Protein AF-A0A7C5CJT3-F1 (afdb_monomer)

Structure (mmCIF, N/CA/C/O backbone):
data_AF-A0A7C5CJT3-F1
#
_entry.id   AF-A0A7C5CJT3-F1
#
loop_
_atom_site.group_PDB
_atom_site.id
_atom_site.type_symbol
_atom_site.label_atom_id
_atom_site.label_alt_id
_atom_site.label_comp_id
_atom_site.label_asym_id
_atom_site.label_entity_id
_atom_site.label_seq_id
_atom_site.pdbx_PDB_ins_code
_atom_site.Cartn_x
_atom_site.Cartn_y
_atom_site.Cartn_z
_atom_site.occupancy
_atom_site.B_iso_or_equiv
_atom_site.auth_seq_id
_atom_site.auth_comp_id
_atom_site.auth_asym_id
_atom_site.auth_atom_id
_atom_site.pdbx_PDB_model_num
ATOM 1 N N . MET A 1 1 ? 10.302 13.293 -16.253 1.00 65.38 1 MET A N 1
ATOM 2 C CA . MET A 1 1 ? 9.339 13.146 -15.139 1.00 65.38 1 MET A CA 1
ATOM 3 C C . MET A 1 1 ? 9.262 11.692 -14.706 1.00 65.38 1 MET A C 1
ATOM 5 O O . MET A 1 1 ? 9.284 10.808 -15.559 1.00 65.38 1 MET A O 1
ATOM 9 N N . ARG A 1 2 ? 9.241 11.433 -13.396 1.00 70.31 2 ARG A N 1
ATOM 10 C CA . ARG A 1 2 ? 9.103 10.094 -12.807 1.00 70.31 2 ARG A CA 1
ATOM 11 C C . ARG A 1 2 ? 7.852 10.050 -11.935 1.00 70.31 2 ARG A C 1
ATOM 13 O O . ARG A 1 2 ? 7.528 11.028 -11.270 1.00 70.31 2 ARG A O 1
ATOM 20 N N . LEU A 1 3 ? 7.158 8.912 -11.955 1.00 73.88 3 LEU A N 1
ATOM 21 C CA . LEU A 1 3 ? 5.937 8.716 -11.179 1.00 73.88 3 LEU A CA 1
ATOM 22 C C . LEU A 1 3 ? 6.268 8.228 -9.764 1.00 73.88 3 LEU A C 1
ATOM 24 O O . LEU A 1 3 ? 6.996 7.243 -9.585 1.00 73.88 3 LEU A O 1
ATOM 28 N N . TYR A 1 4 ? 5.671 8.887 -8.781 1.00 77.00 4 TYR A N 1
ATOM 29 C CA . TYR A 1 4 ? 5.756 8.560 -7.367 1.00 77.00 4 TYR A CA 1
ATOM 30 C C . TYR A 1 4 ? 4.358 8.271 -6.816 1.00 77.00 4 TYR A C 1
ATOM 32 O O . TYR A 1 4 ? 3.365 8.899 -7.189 1.00 77.00 4 TYR A O 1
ATOM 40 N N . TYR A 1 5 ? 4.290 7.300 -5.915 1.00 80.31 5 TYR A N 1
ATOM 41 C CA . TYR A 1 5 ? 3.085 6.889 -5.212 1.00 80.31 5 TYR A CA 1
ATOM 42 C C . TYR A 1 5 ? 3.191 7.315 -3.751 1.00 80.31 5 TYR A C 1
ATOM 44 O O . TYR A 1 5 ? 4.158 6.965 -3.076 1.00 80.31 5 TYR A O 1
ATOM 52 N N . LEU A 1 6 ? 2.198 8.049 -3.256 1.00 81.06 6 LEU A N 1
ATOM 53 C CA . LEU A 1 6 ? 2.080 8.411 -1.849 1.00 81.06 6 LEU A CA 1
ATOM 54 C C . LEU A 1 6 ? 1.184 7.396 -1.148 1.00 81.06 6 LEU A C 1
ATOM 56 O O . LEU A 1 6 ? -0.006 7.299 -1.451 1.00 81.06 6 LEU A O 1
ATOM 60 N N . TYR A 1 7 ? 1.749 6.667 -0.198 1.00 79.44 7 TYR A N 1
ATOM 61 C CA . TYR A 1 7 ? 1.020 5.773 0.685 1.00 79.44 7 TYR A CA 1
ATOM 62 C C . TYR A 1 7 ? 0.843 6.419 2.053 1.00 79.44 7 TYR A C 1
ATOM 64 O O . TYR A 1 7 ? 1.743 7.093 2.547 1.00 79.44 7 TYR A O 1
ATOM 72 N N . GLY A 1 8 ? -0.310 6.195 2.670 1.00 80.19 8 GLY A N 1
ATOM 73 C CA . GLY A 1 8 ? -0.629 6.641 4.020 1.00 80.19 8 GLY A CA 1
ATOM 74 C C . GLY A 1 8 ? -1.099 5.471 4.872 1.00 80.19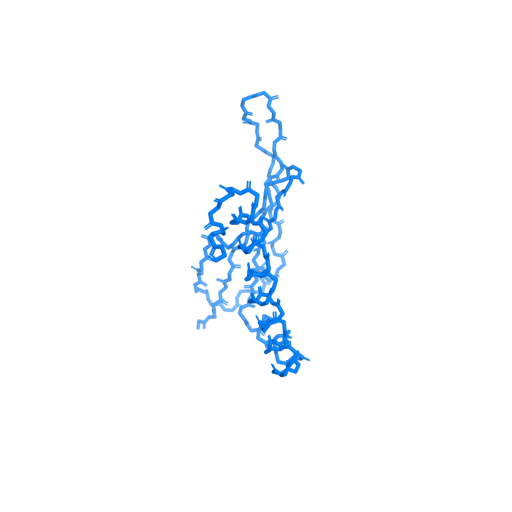 8 GLY A C 1
ATOM 75 O O . GLY A 1 8 ? -1.766 4.561 4.368 1.00 80.19 8 GLY A O 1
ATOM 76 N N . ARG A 1 9 ? -0.769 5.482 6.161 1.00 81.69 9 ARG A N 1
ATOM 77 C CA . ARG A 1 9 ? -1.353 4.582 7.161 1.00 81.69 9 ARG A CA 1
ATOM 78 C C . ARG A 1 9 ? -1.661 5.327 8.452 1.00 81.69 9 ARG A C 1
ATOM 80 O O . ARG A 1 9 ? -0.968 6.276 8.797 1.00 81.69 9 ARG A O 1
ATOM 87 N N . VAL A 1 10 ? -2.678 4.862 9.172 1.00 79.19 10 VAL A N 1
ATOM 88 C CA . VAL A 1 10 ? -3.080 5.395 10.481 1.00 79.19 10 VAL A CA 1
ATOM 89 C C . VAL A 1 10 ? -3.013 4.267 11.503 1.00 79.19 10 VAL A C 1
ATOM 91 O O . VAL A 1 10 ? -3.816 3.341 11.451 1.00 79.19 10 VAL A O 1
ATOM 94 N N . LYS A 1 11 ? -2.034 4.297 12.404 1.00 78.00 11 LYS A N 1
ATOM 95 C CA . LYS A 1 11 ? -1.906 3.313 13.490 1.00 78.00 11 LYS A CA 1
ATOM 96 C C . LYS A 1 11 ? -3.012 3.499 14.548 1.00 78.00 11 LYS A C 1
ATOM 98 O O . LYS A 1 11 ? -3.514 4.616 14.682 1.00 78.00 11 LYS A O 1
ATOM 103 N N . PRO A 1 12 ? -3.363 2.449 15.318 1.00 60.53 12 PRO A N 1
ATOM 104 C CA . PRO A 1 12 ? -2.674 1.150 15.424 1.00 60.53 12 PRO A CA 1
ATOM 105 C C . PRO A 1 12 ? -3.010 0.128 14.324 1.00 60.53 12 PRO A C 1
ATOM 107 O O . PRO A 1 12 ? -2.150 -0.678 13.982 1.00 60.53 12 PRO A O 1
ATOM 110 N N . ASP A 1 13 ? -4.183 0.206 13.694 1.00 68.44 13 ASP A N 1
ATOM 111 C CA . ASP A 1 13 ? -4.676 -0.851 12.786 1.00 68.44 13 ASP A CA 1
ATOM 112 C C . ASP A 1 13 ? -4.273 -0.658 11.307 1.00 68.44 13 ASP A C 1
ATOM 114 O O . ASP A 1 13 ? -4.567 -1.482 10.434 1.00 68.44 13 ASP A O 1
ATOM 118 N N . GLY A 1 14 ? -3.642 0.475 10.991 1.00 62.25 14 GLY A N 1
ATOM 119 C CA . GLY A 1 14 ? -3.535 1.022 9.642 1.00 62.25 14 GLY A CA 1
ATOM 120 C C . GLY A 1 14 ? -2.716 0.198 8.664 1.00 62.25 14 GLY A C 1
ATOM 121 O O . GLY A 1 14 ? -1.493 0.330 8.584 1.00 62.25 14 GLY A O 1
ATOM 122 N N . ARG A 1 15 ? -3.413 -0.555 7.813 1.00 76.19 15 ARG A N 1
ATOM 123 C CA . ARG A 1 15 ? -2.879 -1.010 6.527 1.00 76.19 15 ARG A CA 1
ATOM 124 C C . ARG A 1 15 ? -2.481 0.198 5.675 1.00 76.19 15 ARG A C 1
ATOM 126 O O . ARG A 1 15 ? -3.197 1.199 5.639 1.00 76.19 15 ARG A O 1
ATOM 133 N N . TRP A 1 16 ? -1.361 0.085 4.965 1.00 76.75 16 TRP A N 1
ATOM 134 C CA . TRP A 1 16 ? -0.950 1.086 3.984 1.00 76.75 16 TRP A CA 1
ATOM 135 C C . TRP A 1 16 ? -1.989 1.191 2.866 1.00 76.75 16 TRP A C 1
ATOM 137 O O . TRP A 1 16 ? -2.358 0.184 2.261 1.00 76.75 16 TRP A O 1
ATOM 147 N N . LYS A 1 17 ? -2.445 2.411 2.580 1.00 78.00 17 LYS A N 1
ATOM 148 C CA . LYS A 1 17 ? -3.351 2.717 1.468 1.00 78.00 17 LYS A CA 1
ATOM 149 C C . LYS A 1 17 ? -2.715 3.735 0.539 1.00 78.00 17 LYS A C 1
ATOM 151 O O . LYS A 1 17 ? -2.038 4.655 0.991 1.00 78.00 17 LYS A O 1
ATOM 156 N N . LEU A 1 18 ? -2.941 3.569 -0.760 1.00 78.75 18 LEU A N 1
ATOM 157 C CA . LEU A 1 18 ? -2.542 4.556 -1.754 1.00 78.75 18 LEU A CA 1
ATOM 158 C C . LEU A 1 18 ? -3.410 5.809 -1.585 1.00 78.75 18 LEU A C 1
ATOM 160 O O . LEU A 1 18 ? -4.633 5.720 -1.662 1.00 78.75 18 LEU A O 1
ATOM 164 N N . VAL A 1 19 ? -2.777 6.955 -1.357 1.00 80.19 19 VAL A N 1
ATOM 165 C CA . VAL A 1 19 ? -3.452 8.247 -1.148 1.00 80.19 19 VAL A CA 1
ATOM 166 C C . VAL A 1 19 ? -3.319 9.152 -2.364 1.00 80.19 19 VAL A C 1
ATOM 168 O O . VAL A 1 19 ? -4.238 9.902 -2.673 1.00 80.19 19 VAL A O 1
ATOM 171 N N . GLY A 1 20 ? -2.209 9.062 -3.096 1.00 77.75 20 GLY A N 1
ATOM 172 C CA . GLY A 1 20 ? -2.001 9.909 -4.261 1.00 77.75 20 GLY A CA 1
ATOM 173 C C . GLY A 1 20 ? -0.927 9.395 -5.201 1.00 77.75 20 GLY A C 1
ATOM 174 O O . GLY A 1 20 ? -0.108 8.543 -4.852 1.00 77.75 20 GLY A O 1
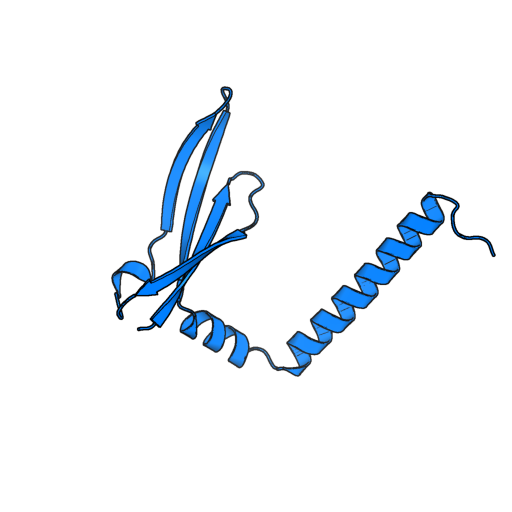ATOM 175 N N . LYS A 1 21 ? -0.945 9.938 -6.413 1.00 84.31 21 LYS A N 1
ATOM 176 C CA . LYS A 1 21 ? 0.095 9.761 -7.423 1.00 84.31 21 LYS A CA 1
ATOM 177 C C . LYS A 1 21 ? 0.562 11.148 -7.818 1.00 84.31 21 LYS A C 1
ATOM 179 O O . LYS A 1 21 ? -0.276 12.025 -8.008 1.00 84.31 21 LYS A O 1
ATOM 184 N N . TYR A 1 22 ? 1.861 11.340 -7.937 1.00 78.88 22 TYR A N 1
ATOM 185 C CA . TYR A 1 22 ? 2.397 12.607 -8.401 1.00 78.88 22 TYR A CA 1
ATOM 186 C C . TYR A 1 22 ? 3.612 12.370 -9.285 1.00 78.88 22 TYR A C 1
ATOM 188 O O . TYR A 1 22 ? 4.321 11.367 -9.167 1.00 78.88 22 TYR A O 1
ATOM 196 N N . GLU A 1 23 ? 3.816 13.295 -10.208 1.00 76.56 23 GLU A N 1
ATOM 197 C CA . GLU A 1 23 ? 4.958 13.300 -11.103 1.00 76.56 23 GLU A CA 1
ATOM 198 C C . GLU A 1 23 ? 5.919 14.372 -10.622 1.00 76.56 23 GLU A C 1
ATOM 200 O O . GLU A 1 23 ? 5.528 15.519 -10.431 1.00 76.56 23 GLU A O 1
ATOM 205 N N . SER A 1 24 ? 7.169 13.983 -10.404 1.00 73.19 24 SER A N 1
ATOM 206 C CA . SER A 1 24 ? 8.233 14.925 -10.078 1.00 73.19 24 SER A CA 1
ATOM 207 C C . SER A 1 24 ? 9.411 14.704 -11.015 1.00 73.19 24 SER A C 1
ATOM 209 O O . SER A 1 24 ? 9.554 13.642 -11.645 1.00 73.19 24 SER A O 1
ATOM 211 N N . GLU A 1 25 ? 10.265 15.712 -11.129 1.00 73.38 25 GLU A N 1
ATOM 212 C CA . GLU A 1 25 ? 11.629 15.487 -11.596 1.00 73.38 25 GLU A CA 1
ATOM 213 C C . GLU A 1 25 ? 12.367 14.592 -10.592 1.00 73.38 25 GLU A C 1
ATOM 215 O O . GLU A 1 25 ? 11.833 14.268 -9.533 1.00 73.38 25 GLU A O 1
ATOM 220 N N . ASP A 1 26 ? 13.517 14.047 -10.985 1.00 66.38 26 ASP A N 1
ATOM 221 C CA . ASP A 1 26 ? 14.189 12.982 -10.237 1.00 66.38 26 ASP A CA 1
ATOM 222 C C . ASP A 1 26 ? 14.766 13.512 -8.919 1.00 66.38 26 ASP A C 1
ATOM 224 O O . ASP A 1 26 ? 15.957 13.774 -8.810 1.00 66.38 26 ASP A O 1
ATOM 228 N N . ASP A 1 27 ? 13.893 13.694 -7.935 1.00 63.88 27 ASP A N 1
ATOM 229 C CA . ASP A 1 27 ? 14.222 14.235 -6.633 1.00 63.88 27 ASP A CA 1
ATOM 230 C C . ASP A 1 27 ? 14.672 13.077 -5.724 1.00 63.88 27 ASP A C 1
ATOM 232 O O . ASP A 1 27 ? 13.875 12.160 -5.444 1.00 63.88 27 ASP A O 1
ATOM 236 N N . PRO A 1 28 ? 15.957 13.043 -5.324 1.00 62.16 28 PRO A N 1
ATOM 237 C CA . PRO A 1 28 ? 16.479 12.021 -4.431 1.00 62.16 28 PRO A CA 1
ATOM 238 C C . PRO A 1 28 ? 15.900 12.135 -3.014 1.00 62.16 28 PRO A C 1
ATOM 240 O O . PRO A 1 28 ? 15.848 11.115 -2.325 1.00 62.16 28 PRO A O 1
ATOM 243 N N . GLU A 1 29 ? 15.409 13.306 -2.594 1.00 62.34 29 GLU A N 1
ATOM 244 C CA . GLU A 1 29 ? 14.862 13.526 -1.246 1.00 62.34 29 GLU A CA 1
ATOM 245 C C . GLU A 1 29 ? 13.522 12.802 -1.045 1.00 62.34 29 GLU A C 1
ATOM 247 O O . GLU A 1 29 ? 13.201 12.326 0.044 1.00 62.34 29 GLU A O 1
ATOM 252 N N . LEU A 1 30 ? 12.768 12.603 -2.129 1.00 59.28 30 LEU A N 1
ATOM 253 C CA . LEU A 1 30 ? 11.479 11.906 -2.111 1.00 59.28 30 LEU A CA 1
ATOM 254 C C . LEU A 1 30 ? 11.606 10.385 -1.943 1.00 59.28 30 LEU A C 1
ATOM 256 O O . LEU A 1 30 ? 10.601 9.705 -1.734 1.00 59.28 30 LEU A O 1
ATOM 260 N N . LYS A 1 31 ? 12.813 9.819 -2.062 1.00 56.44 31 LYS A N 1
ATOM 261 C CA . LYS A 1 31 ? 13.017 8.363 -2.087 1.00 56.44 31 LYS A CA 1
ATOM 262 C C . LYS A 1 31 ? 12.838 7.704 -0.714 1.00 56.44 31 LYS A C 1
ATOM 264 O O . LYS A 1 31 ? 12.418 6.551 -0.668 1.00 56.44 31 LYS A O 1
ATOM 269 N N . ASP A 1 32 ? 13.074 8.450 0.364 1.00 58.38 32 ASP A N 1
ATOM 270 C CA . ASP A 1 32 ? 13.099 7.929 1.739 1.00 58.38 32 ASP A CA 1
ATOM 271 C C . ASP A 1 32 ? 12.243 8.754 2.715 1.00 58.38 32 ASP A C 1
ATOM 273 O O . ASP A 1 32 ? 12.332 8.594 3.934 1.00 58.38 32 ASP A O 1
ATOM 277 N N . MET A 1 33 ? 11.373 9.626 2.194 1.00 62.22 33 MET A N 1
ATOM 278 C CA . MET A 1 33 ? 10.557 10.499 3.031 1.00 62.22 33 MET A CA 1
ATOM 279 C C . MET A 1 33 ? 9.428 9.702 3.697 1.00 62.22 33 MET A C 1
ATOM 281 O O . MET A 1 33 ? 8.399 9.389 3.085 1.00 62.22 33 MET A O 1
ATOM 285 N N . VAL A 1 34 ? 9.646 9.365 4.970 1.00 63.16 34 VAL A N 1
ATOM 286 C CA . VAL A 1 34 ? 8.623 8.846 5.878 1.00 63.16 34 VAL A CA 1
ATOM 287 C C . VAL A 1 34 ? 8.221 9.964 6.830 1.00 63.16 34 VAL A C 1
ATOM 289 O O . VAL A 1 34 ? 8.966 10.322 7.738 1.00 63.16 34 VAL A O 1
ATOM 292 N N . LEU A 1 35 ? 7.039 10.535 6.614 1.00 71.69 35 LEU A N 1
ATOM 293 C CA . LEU A 1 35 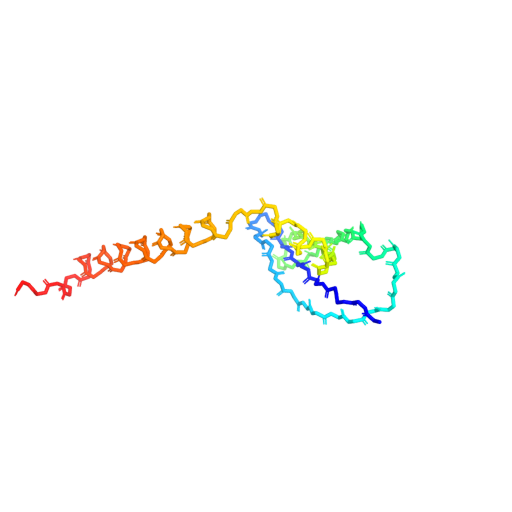? 6.494 11.592 7.465 1.00 71.69 35 LEU A CA 1
ATOM 294 C C . LEU A 1 35 ? 5.562 10.970 8.491 1.00 71.69 35 LEU A C 1
ATOM 296 O O . LEU A 1 35 ? 4.497 10.468 8.142 1.00 71.69 35 LEU A O 1
ATOM 300 N N . CYS A 1 36 ? 5.966 11.020 9.753 1.00 74.50 36 CYS A N 1
ATOM 301 C CA . CYS A 1 36 ? 5.138 10.625 10.878 1.00 74.50 36 CYS A CA 1
ATOM 302 C C . CYS A 1 36 ? 4.542 11.874 11.530 1.00 74.50 36 CYS A C 1
ATOM 304 O O . CYS A 1 36 ? 5.276 12.789 11.903 1.00 74.50 36 CYS A O 1
ATOM 306 N N . LYS A 1 37 ? 3.221 11.908 11.686 1.00 79.81 37 LYS A N 1
ATOM 307 C CA . LYS A 1 37 ? 2.506 12.972 12.387 1.00 79.81 37 LYS A CA 1
ATOM 308 C C . LYS A 1 37 ? 1.499 12.368 13.350 1.00 79.81 37 LYS A C 1
ATOM 310 O O . LYS A 1 37 ? 0.695 1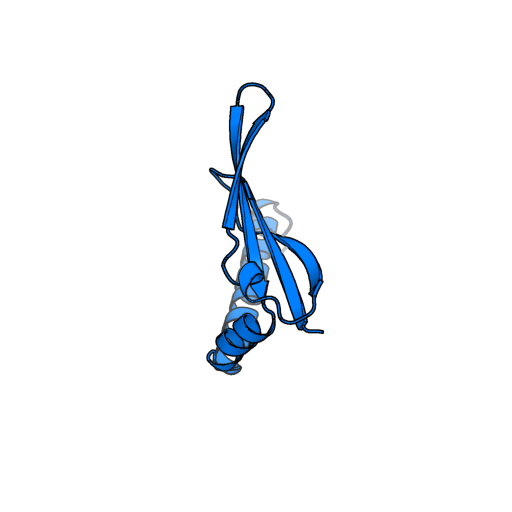1.525 12.964 1.00 79.81 37 LYS A O 1
ATOM 315 N N . GLU A 1 38 ? 1.527 12.831 14.587 1.00 81.75 38 GLU A N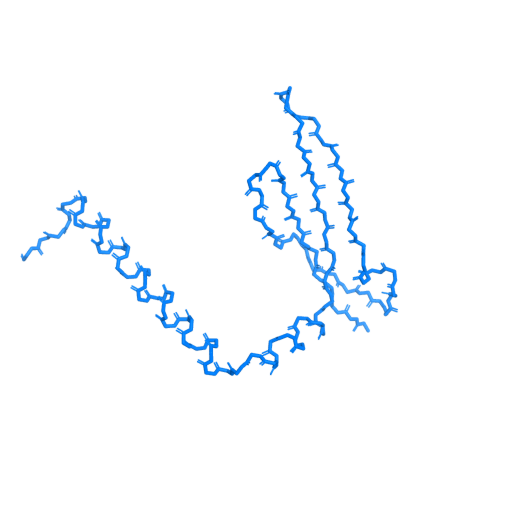 1
ATOM 316 C CA . GLU A 1 38 ? 0.491 12.517 15.561 1.00 81.75 38 GLU A CA 1
ATOM 317 C C . GLU A 1 38 ? -0.689 13.469 15.363 1.00 81.75 38 GLU A C 1
ATOM 319 O O . GLU A 1 38 ? -0.521 14.681 15.197 1.00 81.75 38 GLU A O 1
ATOM 324 N N . VAL A 1 39 ? -1.886 12.902 15.302 1.00 78.00 39 VAL A N 1
ATOM 325 C CA . VAL A 1 39 ? -3.142 13.625 15.141 1.00 78.00 39 VAL A CA 1
ATOM 326 C C . VAL A 1 39 ? -4.049 13.208 16.281 1.00 78.00 39 VAL A C 1
ATOM 328 O O . VAL A 1 39 ? -4.420 12.042 16.391 1.00 78.00 39 VAL A O 1
ATOM 331 N N . GLU A 1 40 ? -4.407 14.163 17.129 1.00 79.38 40 GLU A N 1
ATOM 332 C CA . GLU A 1 40 ? -5.417 13.956 18.155 1.00 79.38 40 GLU A CA 1
ATOM 333 C C . GLU A 1 40 ? -6.804 14.192 17.553 1.00 79.38 40 GLU A C 1
ATOM 335 O O . GLU A 1 40 ? -7.074 15.239 16.957 1.00 79.38 40 GLU A O 1
ATOM 340 N N . HIS A 1 41 ? -7.681 13.201 17.673 1.00 72.38 41 HIS A N 1
ATOM 341 C CA . HIS A 1 41 ? -9.070 13.311 17.255 1.00 72.38 41 HIS A CA 1
ATOM 342 C C . HIS A 1 41 ? -9.956 12.553 18.240 1.00 72.38 41 HIS A C 1
ATOM 344 O O . HIS A 1 41 ? -9.695 11.390 18.541 1.00 72.38 41 HIS A O 1
ATOM 350 N N . ASP A 1 42 ? -11.001 13.212 18.740 1.00 74.81 42 ASP A N 1
ATOM 351 C CA . ASP A 1 42 ? -11.971 12.620 19.673 1.00 74.81 42 ASP A CA 1
ATOM 352 C C . ASP A 1 42 ? -11.317 12.020 20.942 1.00 74.81 42 ASP A C 1
ATOM 354 O O . ASP A 1 42 ? -11.610 10.903 21.366 1.00 74.81 42 ASP A O 1
ATOM 358 N N . GLY A 1 43 ? -10.332 12.736 21.506 1.00 79.88 43 GLY A N 1
ATOM 359 C CA . GLY A 1 43 ? -9.583 12.319 22.701 1.00 79.88 43 GLY A CA 1
ATOM 360 C C . GLY A 1 43 ? -8.651 11.116 22.497 1.00 79.88 43 GLY A C 1
ATOM 361 O O . GLY A 1 43 ? -8.106 10.588 23.467 1.00 79.88 43 GLY A O 1
ATOM 362 N N . LYS A 1 44 ? -8.464 10.661 21.251 1.00 78.56 44 LYS A N 1
ATOM 363 C CA . LYS A 1 44 ? -7.552 9.572 20.880 1.00 78.56 44 LYS A CA 1
ATOM 364 C C . LYS A 1 44 ? -6.409 10.105 20.022 1.00 78.56 44 LYS A C 1
ATOM 366 O O . LYS A 1 44 ? -6.623 10.900 19.108 1.00 78.56 44 LYS A O 1
ATOM 371 N N . VAL A 1 45 ? -5.195 9.630 20.297 1.00 79.88 45 VAL A N 1
ATOM 372 C CA . VAL A 1 45 ? -3.995 9.967 19.521 1.00 79.88 45 VAL A CA 1
ATOM 373 C C . VAL A 1 45 ? -3.803 8.930 18.420 1.00 79.88 45 VAL A C 1
ATOM 375 O O . VAL A 1 45 ? -3.624 7.743 18.691 1.00 79.88 45 VAL A O 1
ATOM 378 N N . TYR A 1 46 ? -3.824 9.389 17.173 1.00 76.06 46 TYR A N 1
ATOM 379 C CA . TYR A 1 46 ? -3.559 8.581 15.991 1.00 76.06 46 TYR A CA 1
ATOM 380 C C . TYR A 1 46 ? -2.187 8.929 15.425 1.00 76.06 46 TYR A C 1
ATOM 382 O O . TYR A 1 46 ? -1.872 10.097 15.209 1.00 76.06 46 TYR A O 1
ATOM 390 N N . GLN A 1 47 ? -1.379 7.916 15.126 1.00 81.94 47 GLN A N 1
ATOM 391 C CA . GLN A 1 47 ? -0.102 8.113 14.444 1.00 81.94 47 GLN A CA 1
ATOM 392 C C . GLN A 1 47 ? -0.314 7.907 12.942 1.00 81.94 47 GLN A C 1
ATOM 394 O O . GLN A 1 47 ? -0.561 6.789 12.479 1.00 81.94 47 GLN A O 1
ATOM 399 N N . VAL A 1 48 ? -0.252 9.002 12.189 1.00 79.81 48 VAL A N 1
ATOM 400 C CA . VAL A 1 48 ? -0.366 9.009 10.731 1.00 79.81 48 VAL A CA 1
ATOM 401 C C . VAL A 1 48 ? 1.030 8.950 10.136 1.00 79.81 48 VAL A C 1
ATOM 403 O O . VAL A 1 48 ? 1.869 9.802 10.415 1.00 79.81 48 VAL A O 1
ATOM 406 N N . GLU A 1 49 ? 1.277 7.957 9.296 1.00 81.31 49 GLU A N 1
ATOM 407 C CA . GLU A 1 49 ? 2.534 7.824 8.574 1.00 81.31 49 GLU A CA 1
ATOM 408 C C . GLU A 1 49 ? 2.305 7.911 7.071 1.00 81.31 49 GLU A C 1
ATOM 410 O O . GLU A 1 49 ? 1.416 7.257 6.524 1.00 81.31 49 GLU A O 1
ATOM 415 N N . TRP A 1 50 ? 3.154 8.682 6.405 1.00 81.12 50 TRP A N 1
ATOM 416 C CA . TRP A 1 50 ? 3.180 8.849 4.960 1.00 81.12 50 TRP A CA 1
ATOM 417 C C . TRP A 1 50 ? 4.476 8.282 4.415 1.00 81.12 50 TRP A C 1
ATOM 419 O O . TRP A 1 50 ? 5.534 8.554 4.972 1.00 81.12 50 TRP A O 1
ATOM 429 N N . LYS A 1 51 ? 4.409 7.523 3.325 1.00 80.94 51 LYS A N 1
ATOM 430 C CA . LYS A 1 51 ? 5.578 6.986 2.632 1.00 80.94 51 LYS A CA 1
ATOM 431 C C . LYS A 1 51 ? 5.452 7.240 1.144 1.00 80.94 51 LYS A C 1
ATOM 433 O O . LYS A 1 51 ? 4.451 6.882 0.523 1.00 80.94 51 LYS A O 1
ATOM 438 N N . VAL A 1 52 ? 6.498 7.803 0.565 1.00 78.19 52 VAL A N 1
ATOM 439 C CA . VAL A 1 52 ? 6.623 7.943 -0.881 1.00 78.19 52 VAL A CA 1
ATOM 440 C C . VAL A 1 52 ? 7.328 6.718 -1.457 1.00 78.19 52 VAL A C 1
ATOM 442 O O . VAL A 1 52 ? 8.327 6.249 -0.920 1.00 78.19 52 VAL A O 1
ATOM 445 N N . VAL A 1 53 ? 6.813 6.188 -2.566 1.00 72.56 53 VAL A N 1
ATOM 446 C CA . VAL A 1 53 ? 7.423 5.071 -3.292 1.00 72.56 53 VAL A CA 1
ATOM 447 C C . VAL A 1 53 ? 7.525 5.407 -4.771 1.00 72.56 53 VAL A C 1
ATOM 449 O O . VAL A 1 53 ? 6.536 5.695 -5.441 1.00 72.56 53 VAL A O 1
ATOM 452 N N . LYS A 1 54 ? 8.737 5.317 -5.307 1.00 74.88 54 LYS A N 1
ATOM 453 C CA . LYS A 1 54 ? 9.006 5.510 -6.729 1.00 74.88 54 LYS A CA 1
ATOM 454 C C . LYS A 1 54 ? 8.496 4.328 -7.552 1.00 74.88 54 LYS A C 1
ATOM 456 O O . LYS A 1 54 ? 8.803 3.180 -7.227 1.00 74.88 54 LYS A O 1
ATOM 461 N N . LYS A 1 55 ? 7.800 4.590 -8.664 1.00 69.75 55 LYS A N 1
ATOM 462 C CA . LYS A 1 55 ? 7.269 3.539 -9.551 1.00 69.75 55 LYS A CA 1
ATOM 463 C C . LYS A 1 55 ? 8.340 2.545 -10.008 1.00 69.75 55 LYS A C 1
ATOM 465 O O . LYS A 1 55 ? 8.095 1.349 -9.959 1.00 69.75 55 LYS A O 1
ATOM 470 N N . SER A 1 56 ? 9.537 3.015 -10.358 1.00 66.56 56 SER A N 1
ATOM 471 C CA . SER A 1 56 ? 10.624 2.139 -10.818 1.00 66.56 56 SER A CA 1
ATOM 472 C C . SER A 1 56 ? 11.124 1.169 -9.740 1.00 66.56 56 SER A C 1
ATOM 474 O O . SER A 1 56 ? 11.588 0.085 -10.069 1.00 66.56 56 SER A O 1
ATOM 476 N N . ALA A 1 57 ? 11.032 1.534 -8.455 1.00 63.12 57 ALA A N 1
ATOM 477 C CA . ALA A 1 57 ? 11.357 0.623 -7.356 1.00 63.12 57 ALA A CA 1
ATOM 478 C C . ALA A 1 57 ? 10.280 -0.463 -7.209 1.00 63.12 57 ALA A C 1
ATOM 480 O O . ALA A 1 57 ? 10.602 -1.622 -6.977 1.00 63.12 57 ALA A O 1
ATOM 481 N N . LEU A 1 58 ? 9.011 -0.099 -7.419 1.00 61.22 58 LEU A N 1
ATOM 482 C CA . LEU A 1 58 ? 7.904 -1.053 -7.457 1.00 61.22 58 LEU A CA 1
ATOM 483 C C . LEU A 1 58 ? 8.034 -2.013 -8.650 1.00 61.22 58 LEU A C 1
ATOM 485 O O . LEU A 1 58 ? 7.855 -3.212 -8.497 1.00 61.22 58 LEU A O 1
ATOM 489 N N . GLU A 1 59 ? 8.387 -1.496 -9.827 1.00 62.06 59 GLU A N 1
ATOM 490 C CA . GLU A 1 59 ? 8.609 -2.295 -11.038 1.00 62.06 59 GLU A CA 1
ATOM 491 C C . GLU A 1 59 ? 9.818 -3.223 -10.918 1.00 62.06 59 GLU A C 1
ATOM 493 O O . GLU A 1 59 ? 9.790 -4.310 -11.481 1.00 62.06 59 GLU A O 1
ATOM 498 N N . HIS A 1 60 ? 10.859 -2.831 -10.177 1.00 57.56 60 HIS A N 1
ATOM 499 C CA . HIS A 1 60 ? 11.992 -3.709 -9.883 1.00 57.56 60 HIS A CA 1
ATOM 500 C C . HIS A 1 60 ? 11.562 -4.894 -9.017 1.00 57.56 60 HIS A C 1
ATOM 502 O O . HIS A 1 60 ? 11.815 -6.037 -9.378 1.00 57.56 60 HIS A O 1
ATOM 508 N N . VAL A 1 61 ? 10.826 -4.627 -7.933 1.00 55.94 61 VAL A N 1
ATOM 509 C CA . VAL A 1 61 ? 10.270 -5.679 -7.067 1.00 55.94 61 VAL A CA 1
ATOM 510 C C . VAL A 1 61 ? 9.306 -6.577 -7.850 1.00 55.94 61 VAL A C 1
ATOM 512 O O . VAL A 1 61 ? 9.350 -7.793 -7.717 1.00 55.94 61 VAL A O 1
ATOM 515 N N . LEU A 1 62 ? 8.467 -6.004 -8.715 1.00 53.53 62 LEU A N 1
ATOM 516 C CA . LEU A 1 62 ? 7.533 -6.769 -9.548 1.00 53.53 62 LEU A CA 1
ATOM 517 C C . LEU A 1 62 ? 8.221 -7.542 -10.684 1.00 53.53 62 LEU A C 1
ATOM 519 O O . LEU A 1 62 ? 7.684 -8.556 -11.112 1.00 53.53 62 LEU A O 1
ATOM 523 N N . ARG A 1 63 ? 9.388 -7.100 -11.170 1.00 54.25 63 ARG A N 1
ATOM 524 C CA . ARG A 1 63 ? 10.206 -7.848 -12.144 1.00 54.25 63 ARG A CA 1
ATOM 525 C C . ARG A 1 63 ? 10.933 -9.032 -11.520 1.00 54.25 63 ARG A C 1
ATOM 527 O O . ARG A 1 63 ? 11.197 -10.002 -12.222 1.00 54.25 63 ARG A O 1
ATOM 534 N N . GLU A 1 64 ? 11.287 -8.936 -10.244 1.00 53.31 64 GLU A N 1
ATOM 535 C CA . GLU A 1 64 ? 11.923 -10.030 -9.501 1.00 53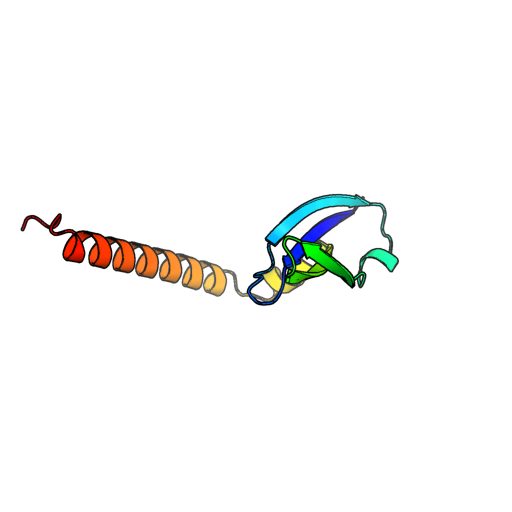.31 64 GLU A CA 1
ATOM 536 C C . GLU A 1 64 ? 10.928 -11.119 -9.097 1.00 53.31 64 GLU A C 1
ATOM 538 O O . GLU A 1 64 ? 11.325 -12.256 -8.846 1.00 53.31 64 GLU A O 1
ATOM 543 N N . ILE A 1 65 ? 9.635 -10.797 -9.068 1.00 53.75 65 ILE A N 1
ATOM 544 C CA . ILE A 1 65 ? 8.580 -11.779 -8.862 1.00 53.75 65 ILE A CA 1
ATOM 545 C C . ILE A 1 65 ? 8.297 -12.450 -10.215 1.00 53.75 65 ILE A C 1
ATOM 547 O O . ILE A 1 65 ? 7.894 -11.770 -11.161 1.00 53.75 65 ILE A O 1
ATOM 551 N N . PRO A 1 66 ? 8.477 -13.778 -10.342 1.00 56.81 66 PRO A N 1
ATOM 552 C CA . PRO A 1 66 ? 8.095 -14.493 -11.552 1.00 56.81 66 PRO A CA 1
ATOM 553 C C . PRO A 1 66 ? 6.625 -14.207 -11.873 1.00 56.81 66 PRO A C 1
ATOM 555 O O . PRO A 1 66 ? 5.780 -14.281 -10.985 1.00 56.81 66 PRO A O 1
ATOM 558 N N . VAL A 1 67 ? 6.297 -13.901 -13.131 1.00 58.56 67 VAL A N 1
ATOM 559 C CA . VAL A 1 67 ? 4.909 -13.629 -13.571 1.00 58.56 67 VAL A CA 1
ATOM 560 C C . VAL A 1 67 ? 3.957 -14.752 -13.139 1.00 58.56 67 VAL A C 1
ATOM 562 O O . VAL A 1 67 ? 2.855 -14.492 -12.667 1.00 58.56 67 VAL A O 1
ATOM 565 N N . THR A 1 68 ? 4.452 -15.988 -13.158 1.00 57.09 68 THR A N 1
ATOM 566 C CA . THR A 1 68 ? 3.771 -17.191 -12.667 1.00 57.09 68 THR A CA 1
ATOM 567 C C . THR A 1 68 ? 3.410 -17.141 -11.181 1.00 57.09 68 THR A C 1
ATOM 569 O O . THR A 1 68 ? 2.398 -17.703 -10.775 1.00 57.09 68 THR A O 1
ATOM 572 N N . PHE A 1 69 ? 4.203 -16.461 -10.352 1.00 60.97 69 PHE A N 1
ATOM 573 C CA . PHE A 1 69 ? 3.912 -16.257 -8.935 1.00 60.97 69 PHE A CA 1
ATOM 574 C C . PHE A 1 69 ? 2.754 -15.268 -8.768 1.00 60.97 69 PHE A C 1
ATOM 576 O O . PHE A 1 69 ? 1.818 -15.551 -8.031 1.00 60.97 69 PHE A O 1
ATOM 583 N N . VAL A 1 70 ? 2.742 -14.148 -9.501 1.00 66.62 70 VAL A N 1
ATOM 584 C CA . VAL A 1 70 ? 1.611 -13.198 -9.465 1.00 66.62 70 VAL A CA 1
ATOM 585 C C . VAL A 1 70 ? 0.317 -13.867 -9.933 1.00 66.62 70 VAL A C 1
ATOM 587 O O . VAL A 1 70 ? -0.707 -13.743 -9.263 1.00 66.62 70 VAL A O 1
ATOM 590 N N . GLU A 1 71 ? 0.372 -14.613 -11.036 1.00 55.16 71 GLU A N 1
ATOM 591 C CA . GLU A 1 71 ? -0.766 -15.382 -11.553 1.00 55.16 71 GLU A CA 1
ATOM 592 C C . GLU A 1 71 ? -1.265 -16.414 -10.534 1.00 55.16 71 GLU A C 1
ATOM 594 O O . GLU A 1 71 ? -2.467 -16.495 -10.285 1.00 55.16 71 GLU A O 1
ATOM 599 N N . PHE A 1 72 ? -0.358 -17.138 -9.872 1.00 63.12 72 PHE A N 1
ATOM 600 C CA . PHE A 1 72 ? -0.711 -18.095 -8.824 1.00 63.12 72 PHE A CA 1
ATOM 601 C C . PHE A 1 72 ? -1.448 -17.434 -7.651 1.00 63.12 72 PHE A C 1
ATOM 603 O O . PHE A 1 72 ? -2.482 -17.938 -7.213 1.00 63.12 72 PHE A O 1
ATOM 610 N N . PHE A 1 73 ? -0.965 -16.288 -7.159 1.00 69.69 73 PHE A N 1
ATOM 611 C CA . PHE A 1 73 ? -1.631 -15.569 -6.066 1.00 69.69 73 PHE A CA 1
ATOM 612 C C . PHE A 1 73 ? -2.969 -14.966 -6.486 1.00 69.69 73 PHE A C 1
ATOM 614 O O . PHE A 1 73 ? -3.877 -14.891 -5.660 1.00 69.69 73 PHE A O 1
ATOM 621 N N . LEU A 1 74 ? -3.113 -14.563 -7.750 1.00 70.19 74 LEU A N 1
ATOM 622 C CA . LEU A 1 74 ? -4.383 -14.078 -8.279 1.00 70.19 74 LEU A CA 1
ATOM 623 C C . LEU A 1 74 ? -5.425 -15.204 -8.312 1.00 70.19 74 LEU A C 1
ATOM 625 O O . LEU A 1 74 ? -6.534 -15.021 -7.817 1.00 70.19 74 LEU A O 1
ATOM 629 N N . VAL A 1 75 ? -5.047 -16.382 -8.821 1.00 67.62 75 VAL A N 1
ATOM 630 C CA . VAL A 1 75 ? -5.905 -17.579 -8.826 1.00 67.62 75 VAL A CA 1
ATOM 631 C C . VAL A 1 75 ? -6.255 -17.997 -7.398 1.00 67.62 75 VAL A C 1
ATOM 633 O O . VAL A 1 75 ? -7.415 -18.276 -7.110 1.00 67.62 75 VAL A O 1
ATOM 636 N N . LEU A 1 76 ? -5.282 -17.977 -6.481 1.00 71.38 76 LEU A N 1
ATOM 637 C CA . LEU A 1 76 ? -5.515 -18.283 -5.071 1.00 71.38 76 LEU A CA 1
ATOM 638 C C . LEU A 1 76 ? -6.477 -17.280 -4.416 1.00 71.38 76 LEU A C 1
ATOM 640 O O . LEU A 1 76 ? -7.359 -17.686 -3.669 1.00 71.38 76 LEU A O 1
ATOM 644 N N . ALA A 1 77 ? -6.333 -15.982 -4.695 1.00 75.00 77 ALA A N 1
ATOM 645 C CA . ALA A 1 77 ? -7.208 -14.948 -4.148 1.00 75.00 77 ALA A CA 1
ATOM 646 C C . ALA A 1 77 ? -8.650 -15.077 -4.657 1.00 75.00 77 ALA A C 1
ATOM 648 O O . ALA A 1 77 ? -9.574 -14.905 -3.867 1.00 75.00 77 ALA A O 1
ATOM 649 N N . ILE A 1 78 ? -8.836 -15.412 -5.939 1.00 78.50 78 ILE A N 1
ATOM 650 C CA . ILE A 1 78 ? -10.157 -15.694 -6.518 1.00 78.50 78 ILE A CA 1
ATOM 651 C C . ILE A 1 78 ? -10.760 -16.932 -5.853 1.00 78.50 78 ILE A C 1
ATOM 653 O O . ILE A 1 78 ? -11.859 -16.851 -5.325 1.00 78.50 78 ILE A O 1
ATOM 657 N N . ALA A 1 79 ? -10.010 -18.034 -5.763 1.00 72.06 79 ALA A N 1
ATOM 658 C CA . ALA A 1 79 ? -10.492 -19.265 -5.134 1.00 72.06 79 ALA A CA 1
ATOM 659 C C . ALA A 1 79 ? -10.864 -19.075 -3.651 1.00 72.06 79 ALA A C 1
ATOM 661 O O . ALA A 1 79 ? -11.844 -19.641 -3.173 1.00 72.06 79 ALA A O 1
ATOM 662 N N . VAL A 1 80 ? -10.095 -18.268 -2.911 1.00 83.44 80 VAL A N 1
ATOM 663 C CA . VAL A 1 80 ? -10.425 -17.902 -1.524 1.00 83.44 80 VAL A CA 1
ATOM 664 C C . VAL A 1 80 ? -11.648 -16.986 -1.473 1.00 83.44 80 VAL A C 1
ATOM 666 O O . VAL A 1 80 ? -12.463 -17.131 -0.567 1.00 83.44 80 VAL A O 1
ATOM 669 N N . GLY A 1 81 ? -11.787 -16.060 -2.425 1.00 80.69 81 GLY A N 1
ATOM 670 C CA . GLY A 1 81 ? -12.969 -15.213 -2.575 1.00 80.69 81 GLY A CA 1
ATOM 671 C C . GLY A 1 81 ? -14.238 -16.036 -2.782 1.00 80.69 81 GLY A C 1
ATOM 672 O O . GLY A 1 81 ? -15.163 -15.907 -1.985 1.00 80.69 81 GLY A O 1
ATOM 673 N N . ASP A 1 82 ? -14.225 -16.943 -3.760 1.00 75.81 82 ASP A N 1
ATOM 674 C CA . ASP A 1 82 ? -15.337 -17.848 -4.073 1.00 75.81 82 ASP A CA 1
ATOM 675 C C . ASP A 1 82 ? -15.687 -18.740 -2.871 1.00 75.81 82 ASP A C 1
ATOM 677 O O . ASP A 1 82 ? -16.855 -18.938 -2.545 1.00 75.81 82 ASP A O 1
ATOM 681 N N . LEU A 1 83 ? -14.674 -19.244 -2.153 1.00 78.62 83 LEU A N 1
ATOM 682 C CA . LEU A 1 83 ? -14.887 -20.041 -0.944 1.00 78.62 83 LEU A CA 1
ATOM 683 C C . LEU A 1 83 ? -15.537 -19.221 0.179 1.00 78.62 83 LEU A C 1
ATOM 685 O O . LEU A 1 83 ? -16.408 -19.724 0.884 1.00 78.62 83 LEU A O 1
ATOM 689 N N . LEU A 1 84 ? -15.110 -17.972 0.377 1.00 82.69 84 LEU A N 1
ATOM 690 C CA . LEU A 1 84 ? -15.696 -17.091 1.387 1.00 82.69 84 LEU A CA 1
ATOM 691 C C . LEU A 1 84 ? -17.127 -16.692 1.024 1.00 82.69 84 LEU A C 1
ATOM 693 O O . LEU A 1 84 ? -17.969 -16.640 1.917 1.00 82.69 84 LEU A O 1
ATOM 697 N N . GLU A 1 85 ? -17.403 -16.439 -0.254 1.00 80.12 85 GLU A N 1
ATOM 698 C CA . GLU A 1 85 ? -18.753 -16.174 -0.758 1.00 80.12 85 GLU A CA 1
ATOM 699 C C . GLU A 1 85 ? -19.666 -17.378 -0.512 1.00 80.12 85 GLU A C 1
ATOM 701 O O . GLU A 1 85 ? -20.711 -17.227 0.119 1.00 80.12 85 GLU A O 1
ATOM 706 N N . TRP A 1 86 ? -19.201 -18.584 -0.848 1.00 82.31 86 TRP A N 1
ATOM 707 C CA . TRP A 1 86 ? -19.907 -19.831 -0.555 1.00 82.31 86 TRP A CA 1
ATOM 708 C C . TRP A 1 86 ? -20.202 -20.009 0.942 1.00 82.31 86 TRP A C 1
ATOM 710 O O . TRP A 1 86 ? -21.338 -20.279 1.328 1.00 82.31 86 TRP A O 1
ATOM 720 N N . VAL A 1 87 ? -19.211 -19.795 1.818 1.00 78.50 87 VAL A N 1
ATOM 721 C CA . VAL A 1 87 ? -19.411 -19.878 3.278 1.00 78.50 87 VAL A CA 1
ATOM 722 C C . VAL A 1 87 ? -20.451 -18.861 3.756 1.00 78.50 87 VAL A C 1
ATOM 724 O O . VAL A 1 87 ? -21.270 -19.173 4.624 1.00 78.50 87 VAL A O 1
ATOM 727 N N . VAL A 1 88 ? -20.427 -17.640 3.218 1.00 80.81 88 VAL A N 1
ATOM 728 C CA . VAL A 1 88 ? -21.398 -16.597 3.567 1.00 80.81 88 VAL A CA 1
ATOM 729 C C . VAL A 1 88 ? -22.802 -16.986 3.105 1.00 80.81 88 VAL A C 1
ATOM 731 O O . VAL A 1 88 ? -23.741 -16.854 3.894 1.00 80.81 88 VAL A O 1
ATOM 734 N N . ASP A 1 89 ? -22.953 -17.503 1.889 1.00 78.88 89 ASP A N 1
ATOM 735 C CA . ASP A 1 89 ? -24.242 -17.941 1.346 1.00 78.88 89 ASP A CA 1
ATOM 736 C C . ASP A 1 89 ? -24.809 -19.165 2.084 1.00 78.88 89 ASP A C 1
ATOM 738 O O . ASP A 1 89 ? -26.015 -19.202 2.367 1.00 78.88 89 ASP A O 1
ATOM 742 N N . PHE A 1 90 ? -23.949 -20.101 2.500 1.00 74.25 90 PHE A N 1
ATOM 743 C CA . PHE A 1 90 ? -24.313 -21.235 3.356 1.00 74.25 90 PHE A CA 1
ATOM 744 C C . PHE A 1 90 ? -24.828 -20.767 4.726 1.00 74.25 90 PHE A C 1
ATOM 746 O O . PHE A 1 90 ? -25.911 -21.164 5.159 1.00 74.25 90 PHE A O 1
ATOM 753 N N . ILE A 1 91 ? -24.100 -19.867 5.402 1.00 80.00 91 ILE A N 1
ATOM 754 C CA . ILE A 1 91 ? -24.512 -19.314 6.708 1.00 80.00 91 ILE A CA 1
ATOM 755 C C . ILE A 1 91 ? -25.819 -18.515 6.590 1.00 80.00 91 ILE A C 1
ATOM 757 O O . ILE A 1 91 ? -26.640 -18.533 7.508 1.00 80.00 91 ILE A O 1
ATOM 761 N N . GLN A 1 92 ? -26.029 -1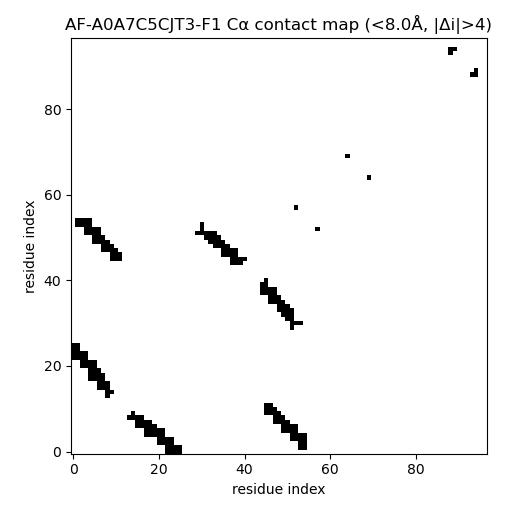7.815 5.473 1.00 80.12 92 GLN A N 1
ATOM 762 C CA . GLN A 1 92 ? -27.244 -17.036 5.220 1.00 80.12 92 GLN A CA 1
ATOM 763 C C . GLN A 1 92 ? -28.440 -17.889 4.766 1.00 80.12 92 GLN A C 1
ATOM 765 O O . GLN A 1 92 ? -29.523 -17.335 4.570 1.00 80.12 92 GLN A O 1
ATOM 770 N N . GLY A 1 93 ? -28.275 -19.209 4.615 1.00 68.62 93 GLY A N 1
ATOM 771 C CA . GLY A 1 93 ? -29.345 -20.114 4.192 1.00 68.62 93 GLY A CA 1
ATOM 772 C C . GLY A 1 93 ? -29.837 -19.847 2.767 1.00 68.62 93 GLY A C 1
ATOM 773 O O . GLY A 1 93 ? -30.990 -20.143 2.456 1.00 68.62 93 GLY A O 1
ATOM 774 N N . LYS A 1 94 ? -28.990 -19.244 1.922 1.00 62.75 94 LYS A N 1
ATOM 775 C CA . LYS A 1 94 ? -29.287 -18.955 0.510 1.00 62.75 94 LYS A CA 1
ATOM 776 C C . LYS A 1 94 ? -28.931 -20.110 -0.421 1.00 62.75 94 LYS A C 1
ATOM 778 O O . LYS A 1 94 ? -29.366 -20.104 -1.569 1.00 62.75 94 LYS A O 1
ATOM 783 N N . GLU A 1 95 ? -28.188 -21.103 0.065 1.00 50.06 95 GLU A N 1
ATOM 784 C CA . GLU A 1 95 ? -27.984 -22.354 -0.660 1.00 50.06 95 GLU A CA 1
ATOM 785 C C . GLU A 1 95 ? -29.262 -23.202 -0.638 1.00 50.06 95 GLU A C 1
ATOM 787 O O . GLU A 1 95 ? -29.503 -24.018 0.251 1.00 50.06 95 GLU A O 1
ATOM 792 N N . THR A 1 96 ? -30.106 -23.000 -1.646 1.00 51.84 96 THR A N 1
ATOM 793 C CA . THR A 1 96 ? -31.016 -24.040 -2.127 1.00 51.84 96 THR A CA 1
ATOM 794 C C . THR A 1 96 ? -30.208 -25.093 -2.880 1.00 51.84 96 THR A C 1
ATOM 796 O O . THR A 1 96 ? -29.632 -24.789 -3.923 1.00 51.84 96 THR A O 1
ATOM 799 N N . LEU A 1 97 ? -30.184 -26.309 -2.324 1.00 46.22 97 LEU A N 1
ATOM 800 C CA . LEU A 1 97 ? -29.930 -27.567 -3.037 1.00 46.22 97 LEU A CA 1
ATOM 801 C C . LEU A 1 97 ? -30.783 -27.690 -4.307 1.00 46.22 97 LEU A C 1
ATOM 803 O O . LEU A 1 97 ? -31.975 -27.303 -4.248 1.00 46.22 97 LEU A O 1
#

Secondary structure (DSSP, 8-state):
-EEEEEEEEEETT---EEEEEEEES--SGGGS-EEEEEEEETTEEEEEEEEEEEHHHHHHHHHHS-HHHHHHHHHHHHHHHHHHHHHHHHHTT----

Radius of gyration: 19.76 Å; Cα contacts (8 Å, |Δi|>4): 115; chains: 1; bounding box: 48×43×38 Å

pLDDT: mean 71.06, std 9.6, range [46.22, 84.31]

Solvent-accessible surface area (backbone atoms only — not comparable to full-atom values): 5601 Å² total; per-residue (Å²): 121,46,54,32,37,35,30,36,27,46,44,93,83,42,65,79,39,84,74,47,74,49,75,40,67,94,55,76,72,54,64,76,44,67,50,76,45,80,44,79,54,95,96,39,80,30,46,35,39,35,39,38,43,50,48,69,61,52,50,51,58,56,66,72,43,55,69,68,55,57,51,49,52,51,54,51,51,49,54,52,48,54,50,50,50,52,53,50,36,54,75,68,67,67,66,76,129

Nearest PDB structures (foldseek):
  7l0j-assembly1_B-2  TM=4.192E-01  e=1.832E-01  Homo sapiens
  8skv-assembly1_E  TM=2.906E-01  e=3.722E-01  Homo sapiens
  8t2i-assembly1_N  TM=2.614E-01  e=2.745E+00  Arabidopsis thaliana
  7tuf-assembly1_D  TM=2.238E-01  e=3.552E+00  Homo sapiens
  4neh-assembly1_A  TM=2.470E-01  e=4.040E+00  Homo sapiens

Mean predicted align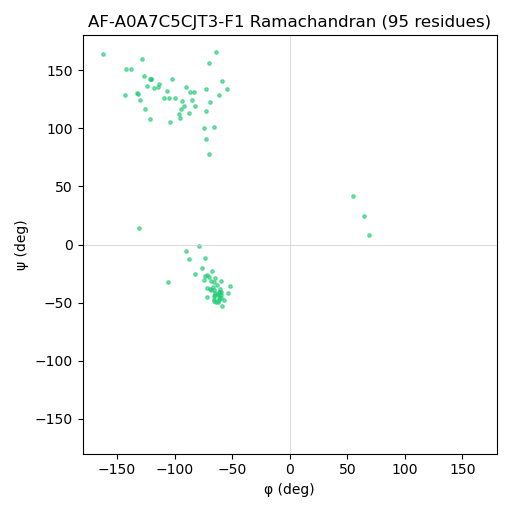ed error: 14.78 Å

Foldseek 3Di:
DFKKWKWKFKPDVTDIDTDDIDDDDPDPVLDADWDWDWDDDPNDTIIMIMHMHTPVVVVVVVVVQPPVNVVVVVVVVVVVVVVVVVVVCVVVVVDDD

Sequence (97 aa):
MRLYYLYGRVKPDGRWKLVGK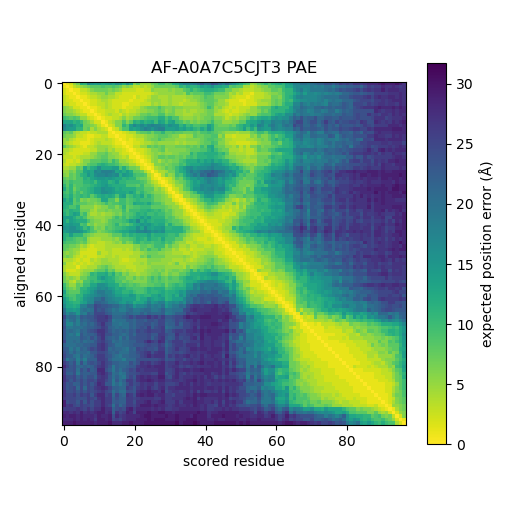YESEDDPELKDMVLCKEVEHDGKVYQVEWKVVKKSALEHVLREIPVTFVEFFLVLAIAVGDLLEWVVDFIQGKETL